Protein AF-A0A097IJ73-F1 (afdb_monomer)

Sequence (137 aa):
MLTDGMLMLLIGVALLSRGWVSHRYHTDLTIVPHPADLLLPTWGWSYAWLVLALANIILARWHDSRAAAIALSLAATSILFWGLGYLVFTPEQFFFRGVIYVAFAFTITWSTWRGRRGQVTIREVAHDRHDTRNGDE

Radius of gyration: 19.86 Å; Cα contacts (8 Å, |Δi|>4): 128; chains: 1; bounding box: 34×26×78 Å

Foldseek 3Di:
DQALLNLLLVLLVVLLVVLVCLCPCVDPDPPDDFPCCVVPNSNVVSVVSNVLSVQSNVCSVVCVDPSNVVSLVVSLVVLLVSLCSLVVPDVVSSVVPSVVSNVSSVVSVVVVVVNVVVVVVVVVVVVVVVVVVPPPD

Nearest PDB structures (foldseek):
  7zdk-assembly1_C  TM=4.131E-01  e=5.086E+00  Escherichia coli K-12

Mean predicted aligned error: 8.6 Å

Organism: NCBI:txid558173

pLDDT: mean 81.93, std 14.08, range [47.59, 96.12]

Secondary structure (DSSP, 8-state):
---HHHHHHHHHHHHHHHHHHHHHSTTTS--PPPGGGGTS-HHHHHHHHHHHHHHHHHHGGGTTSHHHHHHHHHHHHHHHHHHHHGGGT-HHHIIIIIHHHHHHHHHHHHHHHHHHHHHHHHHHHHHHHHHTTSS--

Solvent-accessible surface area (backbone atoms only — not comparable to full-atom values): 7273 Å² total; per-residue (Å²): 130,79,46,65,28,55,53,25,37,53,53,11,51,54,29,34,54,50,14,50,50,43,56,70,45,72,85,80,56,91,70,76,85,53,71,64,47,79,81,41,52,63,60,56,51,15,50,53,30,37,53,48,11,50,49,18,46,63,29,24,82,44,41,91,37,73,66,26,52,50,41,47,48,52,49,36,50,52,38,28,52,59,13,56,43,29,62,76,76,37,70,65,51,15,63,80,59,10,46,62,30,40,51,49,27,48,51,51,53,50,49,52,55,53,45,54,57,58,54,53,60,55,53,54,59,58,53,60,62,55,63,69,67,75,73,82,125

Structure (mmCIF, N/CA/C/O backbone):
data_AF-A0A097IJ73-F1
#
_entry.id   AF-A0A097IJ73-F1
#
loop_
_atom_site.group_PDB
_atom_site.id
_atom_site.type_symbol
_atom_site.label_atom_id
_atom_site.label_alt_id
_atom_site.label_comp_id
_atom_site.label_asym_id
_atom_site.label_entity_id
_atom_site.label_seq_id
_atom_site.pdbx_PDB_ins_code
_atom_site.Cartn_x
_atom_site.Cartn_y
_atom_site.Cartn_z
_atom_site.occupancy
_atom_site.B_iso_or_equiv
_atom_site.auth_seq_id
_atom_site.auth_comp_id
_atom_site.auth_asym_id
_atom_site.auth_atom_id
_atom_site.pdbx_PDB_model_num
ATOM 1 N N . MET A 1 1 ? -6.071 14.004 16.366 1.00 49.00 1 MET A N 1
ATOM 2 C CA . MET A 1 1 ? -5.000 13.146 15.809 1.00 49.00 1 MET A CA 1
ATOM 3 C C . MET A 1 1 ? -5.630 12.186 14.817 1.00 49.00 1 MET A C 1
ATOM 5 O O . MET A 1 1 ? -6.781 11.826 15.025 1.00 49.00 1 MET A O 1
ATOM 9 N N . LEU A 1 2 ? -4.934 11.833 13.734 1.00 60.12 2 LEU A N 1
ATOM 10 C CA . LEU A 1 2 ? -5.439 10.870 12.751 1.00 60.12 2 LEU A CA 1
ATOM 11 C C . LEU A 1 2 ? -5.634 9.518 13.460 1.00 60.12 2 LEU A C 1
ATOM 13 O O . LEU A 1 2 ? -4.674 8.987 14.012 1.00 60.12 2 LEU A O 1
ATOM 17 N N . THR A 1 3 ? -6.864 9.012 13.531 1.00 76.50 3 THR A N 1
ATOM 18 C CA . THR A 1 3 ? -7.138 7.678 14.083 1.00 76.50 3 THR A CA 1
ATOM 19 C C . THR A 1 3 ? -6.708 6.614 13.073 1.00 76.50 3 THR A C 1
ATOM 21 O O . THR A 1 3 ? -6.719 6.877 11.868 1.00 76.50 3 THR A O 1
ATOM 24 N N . ASP A 1 4 ? -6.357 5.408 13.530 1.00 81.19 4 ASP A N 1
ATOM 25 C CA . ASP A 1 4 ? -5.967 4.304 12.634 1.00 81.19 4 ASP A CA 1
ATOM 26 C C . ASP A 1 4 ? -7.040 4.041 11.561 1.00 81.19 4 ASP A C 1
ATOM 28 O O . ASP A 1 4 ? -6.713 3.810 10.399 1.00 81.19 4 ASP A O 1
ATOM 32 N N . GLY A 1 5 ? -8.324 4.215 11.900 1.00 84.00 5 GLY A N 1
ATOM 33 C CA . GLY A 1 5 ? -9.424 4.150 10.934 1.00 84.00 5 GLY A CA 1
ATOM 34 C C . GLY A 1 5 ? -9.352 5.209 9.825 1.00 84.00 5 GLY A C 1
ATOM 35 O O . GLY A 1 5 ? -9.579 4.888 8.662 1.00 84.00 5 GLY A O 1
ATOM 36 N N . MET A 1 6 ? -8.979 6.457 10.135 1.00 88.38 6 MET A N 1
ATOM 37 C CA . MET A 1 6 ? -8.765 7.487 9.106 1.00 88.38 6 MET A CA 1
ATOM 38 C C . MET A 1 6 ? -7.585 7.122 8.199 1.00 88.38 6 MET A C 1
ATOM 40 O O . MET A 1 6 ? -7.630 7.340 6.991 1.00 88.38 6 MET A O 1
ATOM 44 N N . LEU A 1 7 ? -6.539 6.524 8.769 1.00 88.88 7 LEU A N 1
ATOM 45 C CA . LEU A 1 7 ? -5.361 6.098 8.024 1.00 88.88 7 LEU A CA 1
ATOM 46 C C . LEU A 1 7 ? -5.691 4.970 7.038 1.00 88.88 7 LEU A C 1
ATOM 48 O O . LEU A 1 7 ? -5.282 5.027 5.879 1.00 88.88 7 LEU A O 1
ATOM 52 N N . MET A 1 8 ? -6.507 4.008 7.479 1.00 91.88 8 MET A N 1
ATOM 53 C CA . MET A 1 8 ? -7.065 2.940 6.644 1.00 91.88 8 MET A CA 1
ATOM 54 C C . MET A 1 8 ? -7.961 3.476 5.519 1.00 91.88 8 MET A C 1
ATOM 56 O O . MET A 1 8 ? -7.906 2.976 4.396 1.00 91.88 8 MET A O 1
ATOM 60 N N . LEU A 1 9 ? -8.751 4.524 5.771 1.00 92.19 9 LEU A N 1
ATOM 61 C CA . LEU A 1 9 ? -9.535 5.172 4.715 1.00 92.19 9 LEU A CA 1
ATOM 62 C C . LEU A 1 9 ? -8.634 5.845 3.676 1.00 92.19 9 LEU A C 1
ATOM 64 O O . LEU A 1 9 ? -8.826 5.633 2.482 1.00 92.19 9 LEU A O 1
ATOM 68 N N . LEU A 1 10 ? -7.633 6.616 4.109 1.00 92.06 10 LEU A N 1
ATOM 69 C CA . LEU A 1 10 ? -6.731 7.324 3.196 1.00 92.06 10 LEU A CA 1
ATOM 70 C C . LEU A 1 10 ? -5.917 6.359 2.327 1.00 92.06 10 LEU A C 1
ATOM 72 O O . LEU A 1 10 ? -5.868 6.529 1.108 1.00 92.06 10 LEU A O 1
ATOM 76 N N . ILE A 1 11 ? -5.314 5.327 2.929 1.00 91.81 11 ILE A N 1
ATOM 77 C CA . ILE A 1 11 ? -4.581 4.305 2.170 1.00 91.81 11 ILE A CA 1
ATOM 78 C C . ILE A 1 11 ? -5.525 3.519 1.257 1.00 91.81 11 ILE A C 1
ATOM 80 O O . ILE A 1 11 ? -5.174 3.241 0.113 1.00 91.81 11 ILE A O 1
ATOM 84 N N . GLY A 1 12 ? -6.744 3.225 1.721 1.00 89.56 12 GLY A N 1
ATOM 85 C CA . GLY A 1 12 ? -7.772 2.564 0.930 1.00 89.56 12 GLY A CA 1
ATOM 86 C C . GLY A 1 12 ? -8.134 3.365 -0.317 1.00 89.56 12 GLY A C 1
ATOM 87 O O . GLY A 1 12 ? -8.088 2.832 -1.418 1.00 89.56 12 GLY A O 1
ATOM 88 N N . VAL A 1 13 ? -8.400 4.666 -0.178 1.00 91.19 13 VAL A N 1
ATOM 89 C CA . VAL A 1 13 ? -8.690 5.565 -1.307 1.00 91.19 13 VAL A CA 1
ATOM 90 C C . VAL A 1 13 ? -7.493 5.689 -2.254 1.00 91.19 13 VAL A C 1
ATOM 92 O O . VAL A 1 13 ? -7.678 5.658 -3.470 1.00 91.19 13 VAL A O 1
ATOM 95 N N . ALA A 1 14 ? -6.268 5.781 -1.729 1.00 90.06 14 ALA A N 1
ATOM 96 C CA . ALA A 1 14 ? -5.055 5.839 -2.545 1.00 90.06 14 ALA A CA 1
ATOM 97 C C . ALA A 1 14 ? -4.830 4.551 -3.360 1.00 90.06 14 ALA A C 1
ATOM 99 O O . ALA A 1 14 ? -4.443 4.602 -4.529 1.00 90.06 14 ALA A O 1
ATOM 100 N N . LEU A 1 15 ? -5.097 3.385 -2.768 1.00 89.19 15 LEU A N 1
ATOM 101 C CA . LEU A 1 15 ? -5.027 2.105 -3.472 1.00 89.19 15 LEU A CA 1
ATOM 102 C C . LEU A 1 15 ? -6.174 1.931 -4.468 1.00 89.19 15 LEU A C 1
ATOM 104 O O . LEU A 1 15 ? -5.959 1.391 -5.553 1.00 89.19 15 LEU A O 1
ATOM 108 N N . LEU A 1 16 ? -7.369 2.425 -4.137 1.00 89.94 16 LEU A N 1
ATOM 109 C CA . LEU A 1 16 ? -8.526 2.381 -5.022 1.00 89.94 16 LEU A CA 1
ATOM 110 C C . LEU A 1 16 ? -8.281 3.219 -6.280 1.00 89.94 16 LEU A C 1
ATOM 112 O O . LEU A 1 16 ? -8.489 2.731 -7.388 1.00 89.94 16 LEU A O 1
ATOM 116 N N . SER A 1 17 ? -7.792 4.454 -6.120 1.00 87.00 17 SER A N 1
ATOM 117 C CA . SER A 1 17 ? -7.474 5.337 -7.246 1.00 87.00 17 SER A CA 1
ATOM 118 C C . SER A 1 17 ? -6.382 4.735 -8.129 1.00 87.00 17 SER A C 1
ATOM 120 O O . SER A 1 17 ? -6.533 4.695 -9.349 1.00 87.00 17 SER A O 1
ATOM 122 N N . ARG A 1 18 ? -5.335 4.160 -7.526 1.00 84.19 18 ARG A N 1
ATOM 123 C CA . ARG A 1 18 ? -4.286 3.427 -8.244 1.00 84.19 18 ARG A CA 1
ATOM 124 C C . ARG A 1 18 ? -4.836 2.241 -9.0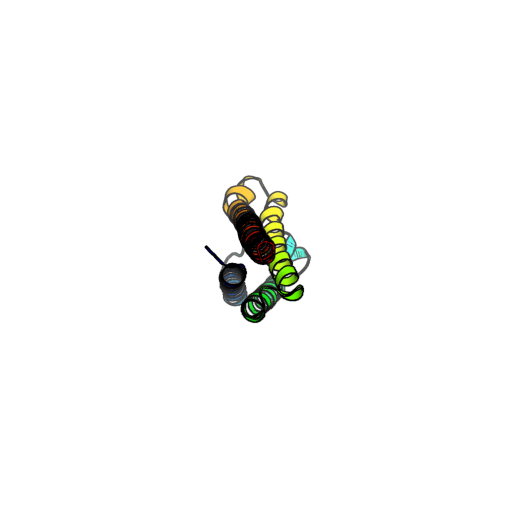36 1.00 84.19 18 ARG A C 1
ATOM 126 O O . ARG A 1 18 ? -4.549 2.125 -10.225 1.00 84.19 18 ARG A O 1
ATOM 133 N N . GLY A 1 19 ? -5.594 1.360 -8.38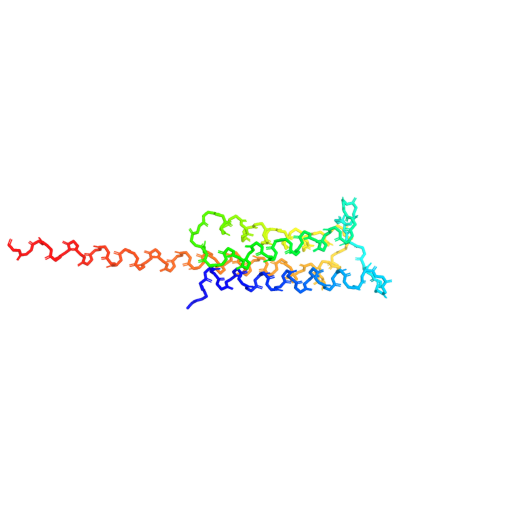3 1.00 80.88 19 GLY A N 1
ATOM 134 C CA . GLY A 1 19 ? -6.167 0.172 -9.012 1.00 80.88 19 GLY A CA 1
ATOM 135 C C . GLY A 1 19 ? -7.114 0.538 -10.152 1.00 80.88 19 GLY A C 1
ATOM 136 O O . GLY A 1 19 ? -7.063 -0.071 -11.217 1.00 80.88 19 GLY A O 1
ATOM 137 N N . TRP A 1 20 ? -7.915 1.589 -9.971 1.00 80.81 20 TRP A N 1
ATOM 138 C CA . TRP A 1 20 ? -8.846 2.072 -10.986 1.00 80.81 20 TRP A CA 1
ATOM 139 C C . TRP A 1 20 ? -8.140 2.669 -12.209 1.00 80.81 20 TRP A C 1
ATOM 141 O O . TRP A 1 20 ? -8.489 2.328 -13.338 1.00 80.81 20 TRP A O 1
ATOM 151 N N . VAL A 1 21 ? -7.108 3.497 -12.004 1.00 80.56 21 VAL A N 1
ATOM 152 C CA . VAL A 1 21 ? -6.276 4.040 -13.093 1.00 80.56 21 VAL A CA 1
ATOM 153 C C . VAL A 1 21 ? -5.584 2.907 -13.852 1.00 80.56 21 VAL A C 1
ATOM 155 O O . VAL A 1 21 ? -5.654 2.857 -15.076 1.00 80.56 21 VAL A O 1
ATOM 158 N N . SER A 1 22 ? -4.986 1.957 -13.134 1.00 76.56 22 SER A N 1
ATOM 159 C CA . SER A 1 22 ? -4.320 0.796 -13.733 1.00 76.56 22 SER A CA 1
ATOM 160 C C . SER A 1 22 ? -5.290 -0.074 -14.545 1.00 76.56 22 SER A C 1
ATOM 162 O O . SER A 1 22 ? -4.959 -0.524 -15.638 1.00 76.56 22 SER A O 1
ATOM 164 N N . HIS A 1 23 ? -6.525 -0.250 -14.064 1.00 70.81 23 HIS A N 1
ATOM 165 C CA . HIS A 1 23 ? -7.560 -0.981 -14.791 1.00 70.81 23 HIS A CA 1
ATOM 166 C C . HIS A 1 23 ? -8.094 -0.218 -16.009 1.00 70.81 23 HIS A C 1
ATOM 168 O O . HIS A 1 23 ? -8.447 -0.843 -16.999 1.00 70.81 23 HIS A O 1
ATOM 174 N N . ARG A 1 24 ? -8.177 1.116 -15.979 1.00 71.25 24 ARG A N 1
ATOM 175 C CA . ARG A 1 24 ? -8.730 1.907 -17.095 1.00 71.25 24 ARG A CA 1
ATOM 176 C C . ARG A 1 24 ? -7.742 2.163 -18.223 1.00 71.25 24 ARG A C 1
ATOM 178 O O . ARG A 1 24 ? -8.162 2.213 -19.370 1.00 71.25 24 ARG A O 1
ATOM 185 N N . TYR A 1 25 ? -6.463 2.307 -17.905 1.00 68.62 25 TYR A N 1
ATOM 186 C CA . TYR A 1 25 ? -5.441 2.730 -18.864 1.00 68.62 25 TYR A CA 1
ATOM 187 C C . TYR A 1 25 ? -4.502 1.604 -19.306 1.00 68.62 25 TYR A C 1
ATOM 189 O O . TYR A 1 25 ? -3.425 1.873 -19.831 1.00 68.62 25 TYR A O 1
ATOM 197 N N . HIS A 1 26 ? -4.916 0.347 -19.130 1.00 61.44 26 HIS A N 1
ATOM 198 C CA . HIS A 1 26 ? -4.148 -0.831 -19.541 1.00 61.44 26 HIS A CA 1
ATOM 199 C C . HIS A 1 26 ? -3.862 -0.899 -21.055 1.00 61.44 26 HIS A C 1
ATOM 201 O O . HIS A 1 26 ? -2.989 -1.663 -21.455 1.00 61.44 26 HIS A O 1
ATOM 207 N N . THR A 1 27 ? -4.575 -0.120 -21.878 1.00 51.56 27 THR A N 1
ATOM 208 C CA . THR A 1 27 ? -4.561 -0.244 -23.346 1.00 51.56 27 THR A CA 1
ATOM 209 C C . THR A 1 27 ? -3.829 0.888 -24.079 1.00 51.56 27 THR A C 1
ATOM 211 O O . THR A 1 27 ? -3.284 0.634 -25.146 1.00 51.56 27 THR A O 1
ATOM 214 N N . ASP A 1 28 ? -3.766 2.105 -23.519 1.00 47.59 28 ASP A N 1
ATOM 215 C CA . ASP A 1 28 ? -3.420 3.313 -24.304 1.00 47.59 28 ASP A CA 1
ATOM 216 C C . ASP A 1 28 ? -2.208 4.112 -23.798 1.00 47.59 28 ASP A C 1
ATOM 218 O O . ASP A 1 28 ? -1.705 4.993 -24.495 1.00 47.59 28 ASP A O 1
ATOM 222 N N . LEU A 1 29 ? -1.707 3.829 -22.594 1.00 51.97 29 LEU A N 1
ATOM 223 C CA . LEU A 1 29 ? -0.505 4.475 -22.070 1.00 51.97 29 LEU A CA 1
ATOM 224 C C . LEU A 1 29 ? 0.677 3.521 -22.219 1.00 51.97 29 LEU A C 1
ATOM 226 O O . LEU A 1 29 ? 0.561 2.332 -21.942 1.00 51.97 29 LEU A O 1
ATOM 230 N N . THR A 1 30 ? 1.832 4.045 -22.627 1.00 53.19 30 THR A N 1
ATOM 231 C CA . THR A 1 30 ? 3.131 3.375 -22.509 1.00 53.19 30 THR A CA 1
ATOM 232 C C . THR A 1 30 ? 3.422 3.132 -21.028 1.00 53.19 30 THR A C 1
ATOM 234 O O . THR A 1 30 ? 4.135 3.888 -20.363 1.00 53.19 30 THR A O 1
ATOM 237 N N . ILE A 1 31 ? 2.794 2.094 -20.473 1.00 62.53 31 ILE A N 1
ATOM 238 C CA . ILE A 1 31 ? 3.014 1.632 -19.112 1.00 62.53 31 ILE A CA 1
ATOM 239 C C . ILE A 1 31 ? 4.463 1.173 -19.077 1.00 62.53 31 ILE A C 1
ATOM 241 O O . ILE A 1 31 ? 4.843 0.197 -19.721 1.00 62.53 31 ILE A O 1
ATOM 245 N N . VAL A 1 32 ? 5.290 1.937 -18.365 1.00 67.00 32 VAL A N 1
ATOM 246 C CA . VAL A 1 32 ? 6.667 1.534 -18.103 1.00 67.00 32 VAL A CA 1
ATOM 247 C C . VAL A 1 32 ? 6.595 0.220 -17.329 1.00 67.00 32 VAL A C 1
ATOM 249 O O . VAL A 1 32 ? 5.968 0.209 -16.264 1.00 67.00 32 VAL A O 1
ATOM 252 N N . PRO A 1 33 ? 7.187 -0.865 -17.850 1.00 73.56 33 PRO A N 1
ATOM 253 C CA . PRO A 1 33 ? 7.090 -2.173 -17.226 1.00 73.56 33 PRO A CA 1
ATOM 254 C C . PRO A 1 33 ? 7.669 -2.119 -15.814 1.00 73.56 33 PRO A C 1
ATOM 256 O O . PRO A 1 33 ? 8.726 -1.530 -15.589 1.00 73.56 33 PRO A O 1
ATOM 259 N N . HIS A 1 34 ? 6.969 -2.716 -14.857 1.00 83.12 34 HIS A N 1
ATOM 260 C CA . HIS A 1 34 ? 7.438 -2.919 -13.493 1.00 83.12 34 HIS A CA 1
ATOM 261 C C . HIS A 1 34 ? 7.957 -4.360 -13.355 1.00 83.12 34 HIS A C 1
ATOM 263 O O . HIS A 1 34 ? 7.390 -5.256 -13.978 1.00 83.12 34 HIS A O 1
ATOM 269 N N . PRO A 1 35 ? 8.973 -4.678 -12.524 1.00 83.88 35 PRO A N 1
ATOM 270 C CA . PRO A 1 35 ? 9.477 -6.054 -12.450 1.00 83.88 35 PRO A CA 1
ATOM 271 C C . PRO A 1 35 ? 8.417 -7.025 -11.919 1.00 83.88 35 PRO A C 1
ATOM 273 O O . PRO A 1 35 ? 8.437 -8.210 -12.232 1.00 83.88 35 PRO A O 1
ATOM 276 N N . ALA A 1 36 ? 7.449 -6.516 -11.150 1.00 85.00 36 ALA A N 1
ATOM 277 C CA . ALA A 1 36 ? 6.312 -7.300 -10.680 1.00 85.00 36 ALA A CA 1
ATOM 278 C C . ALA A 1 36 ? 5.378 -7.758 -11.816 1.00 85.00 36 ALA A C 1
ATOM 280 O O . ALA A 1 36 ? 4.647 -8.731 -11.628 1.00 85.00 36 ALA A O 1
ATOM 281 N N . ASP A 1 37 ? 5.414 -7.118 -12.991 1.00 84.62 37 ASP A N 1
ATOM 282 C CA . ASP A 1 37 ? 4.629 -7.552 -14.153 1.00 84.62 37 ASP A CA 1
ATOM 283 C C . ASP A 1 37 ? 5.088 -8.929 -14.681 1.00 84.62 37 ASP A C 1
ATOM 285 O O . ASP A 1 37 ? 4.334 -9.604 -15.377 1.00 84.62 37 ASP A O 1
ATOM 289 N N . LEU A 1 38 ? 6.286 -9.398 -14.291 1.00 84.94 38 LEU A N 1
ATOM 290 C CA . LEU A 1 38 ? 6.761 -10.763 -14.560 1.00 84.94 38 LEU A CA 1
ATOM 291 C C . LEU A 1 38 ? 5.992 -11.834 -13.772 1.00 84.94 38 LEU A C 1
ATOM 293 O O . LEU A 1 38 ? 5.939 -12.986 -14.193 1.00 84.94 38 LEU A O 1
ATOM 297 N N . LEU A 1 39 ? 5.435 -11.473 -12.612 1.00 87.75 39 LEU A N 1
ATOM 298 C CA . LEU A 1 39 ? 4.710 -12.401 -11.738 1.00 87.75 39 LEU A CA 1
ATOM 299 C C . LEU A 1 39 ? 3.219 -12.440 -12.062 1.00 87.75 39 LEU A C 1
ATOM 301 O O . LEU A 1 39 ? 2.577 -13.481 -11.943 1.00 87.75 39 LEU A O 1
ATOM 305 N N . LEU A 1 40 ? 2.659 -11.289 -12.422 1.00 85.50 40 LEU A N 1
ATOM 306 C CA . LEU A 1 40 ? 1.241 -11.139 -12.694 1.00 85.50 40 LEU A CA 1
ATOM 307 C C . LEU A 1 40 ? 1.053 -9.989 -13.688 1.00 85.50 40 LEU A C 1
ATOM 309 O O . LEU A 1 40 ? 1.676 -8.944 -13.513 1.00 85.50 40 LEU A O 1
ATOM 313 N N . PRO A 1 41 ? 0.185 -10.129 -14.699 1.00 84.81 41 PRO A N 1
ATOM 314 C CA . PRO A 1 41 ? -0.102 -9.035 -15.616 1.00 84.81 41 PRO A CA 1
ATOM 315 C C . PRO A 1 41 ? -0.703 -7.832 -14.877 1.00 84.81 41 PRO A C 1
ATOM 317 O O . PRO A 1 41 ? -1.360 -7.971 -13.841 1.00 84.81 41 PRO A O 1
ATOM 320 N N . THR A 1 42 ? -0.545 -6.640 -15.450 1.00 81.56 42 THR A N 1
ATOM 321 C CA . THR A 1 42 ? -0.960 -5.362 -14.848 1.00 81.56 42 THR A CA 1
ATOM 322 C C . THR A 1 42 ? -2.441 -5.331 -14.433 1.00 81.56 42 THR A C 1
ATOM 324 O O . THR A 1 42 ? -2.799 -4.741 -13.408 1.00 81.56 42 THR A O 1
ATOM 327 N N . TRP A 1 43 ? -3.323 -6.029 -15.160 1.00 82.19 43 TRP A N 1
ATOM 328 C CA . TRP A 1 43 ? -4.732 -6.172 -14.769 1.00 82.19 43 TRP A CA 1
ATOM 329 C C . TRP A 1 43 ? -4.894 -6.945 -13.452 1.00 82.19 43 TRP A C 1
ATOM 331 O O . TRP A 1 43 ? -5.701 -6.559 -12.610 1.00 82.19 43 TRP A O 1
ATOM 341 N N . GLY A 1 44 ? -4.091 -7.986 -13.225 1.00 86.56 44 GLY A N 1
ATOM 342 C CA . GLY A 1 44 ? -4.114 -8.769 -11.993 1.00 86.56 44 GLY A CA 1
ATOM 343 C C . GLY A 1 44 ? -3.647 -7.945 -10.794 1.00 86.56 44 GLY A C 1
ATOM 344 O O . GLY A 1 44 ? -4.295 -7.954 -9.746 1.00 86.56 44 GLY A O 1
ATOM 345 N N . TRP A 1 45 ? -2.593 -7.141 -10.968 1.00 88.50 45 TRP A N 1
ATOM 346 C CA . TRP A 1 45 ? -2.165 -6.186 -9.942 1.00 88.50 45 TRP A CA 1
ATOM 347 C C . TRP A 1 45 ? -3.249 -5.154 -9.637 1.00 88.50 45 TRP A C 1
ATOM 349 O O . TRP A 1 45 ? -3.475 -4.827 -8.474 1.00 88.50 45 TRP A O 1
ATOM 359 N N . SER A 1 46 ? -3.972 -4.689 -10.659 1.00 87.12 46 SER A N 1
ATOM 360 C CA . SER A 1 46 ? -5.102 -3.768 -10.485 1.00 87.12 46 SER A CA 1
ATOM 361 C C . SER A 1 46 ? -6.167 -4.355 -9.553 1.00 87.12 46 SER A C 1
ATOM 363 O O . SER A 1 46 ? -6.601 -3.676 -8.624 1.00 87.12 46 SER A O 1
ATOM 365 N N . TYR A 1 47 ? -6.533 -5.630 -9.733 1.00 90.44 47 TYR A N 1
ATOM 366 C CA . TYR A 1 47 ? -7.460 -6.315 -8.826 1.00 90.44 47 TYR A CA 1
ATOM 367 C C . TYR A 1 47 ? -6.899 -6.468 -7.413 1.00 90.44 47 TYR A C 1
ATOM 369 O O . TYR A 1 47 ? -7.623 -6.206 -6.456 1.00 90.44 47 TYR A O 1
ATOM 377 N N . ALA A 1 48 ? -5.622 -6.829 -7.260 1.00 92.25 48 ALA A N 1
ATOM 378 C CA . ALA A 1 48 ? -4.996 -6.937 -5.941 1.00 92.25 48 ALA A CA 1
ATOM 379 C C . ALA A 1 48 ? -5.069 -5.607 -5.168 1.00 92.25 48 ALA A C 1
ATOM 381 O O . ALA A 1 48 ? -5.447 -5.587 -3.994 1.00 92.25 48 ALA A O 1
ATOM 382 N N . TRP A 1 49 ? -4.795 -4.484 -5.842 1.00 93.31 49 TRP A N 1
ATOM 383 C CA . TRP A 1 49 ? -4.922 -3.151 -5.251 1.00 93.31 49 TRP A CA 1
ATOM 384 C C . TRP A 1 49 ? -6.359 -2.809 -4.869 1.00 93.31 49 TRP A C 1
ATOM 386 O O . TRP A 1 49 ? -6.580 -2.287 -3.779 1.00 93.31 49 TRP A O 1
ATOM 396 N N . LEU A 1 50 ? -7.336 -3.138 -5.718 1.00 92.62 50 LEU A N 1
ATOM 397 C CA . LEU A 1 50 ? -8.753 -2.915 -5.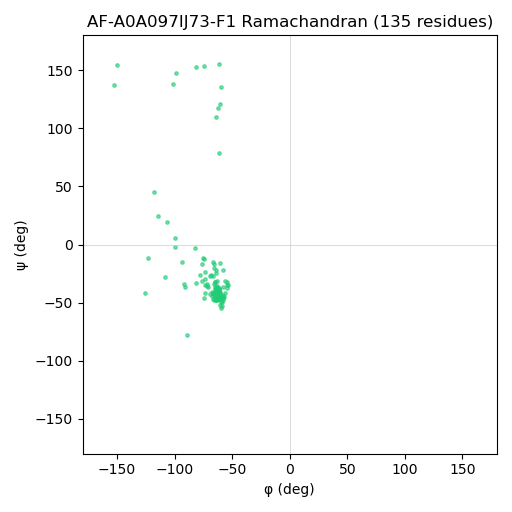422 1.00 92.62 50 LEU A CA 1
ATOM 398 C C . LEU A 1 50 ? -9.232 -3.751 -4.229 1.00 92.62 50 LEU A C 1
ATOM 400 O O . LEU A 1 50 ? -9.942 -3.234 -3.370 1.00 92.62 50 LEU A O 1
ATOM 404 N N . VAL A 1 51 ? -8.819 -5.015 -4.130 1.00 95.56 51 VAL A N 1
ATOM 405 C CA . VAL A 1 51 ? -9.165 -5.883 -2.994 1.00 95.56 51 VAL A CA 1
ATOM 406 C C . VAL A 1 51 ? -8.571 -5.335 -1.696 1.00 95.56 51 VAL A C 1
ATOM 408 O O . VAL A 1 51 ? -9.290 -5.198 -0.706 1.00 95.56 51 VAL A O 1
ATOM 411 N N . LEU A 1 52 ? -7.289 -4.952 -1.700 1.00 95.00 52 LEU A N 1
ATOM 412 C CA . LEU A 1 52 ? -6.642 -4.339 -0.535 1.00 95.00 52 LEU A CA 1
ATOM 413 C C . LEU A 1 52 ? -7.279 -2.997 -0.155 1.00 95.00 52 LEU A C 1
ATOM 415 O O . LEU A 1 52 ? -7.440 -2.711 1.034 1.00 95.00 52 LEU A O 1
ATOM 419 N N . ALA A 1 53 ? -7.669 -2.195 -1.148 1.00 93.94 53 ALA A N 1
ATOM 420 C CA . ALA A 1 53 ? -8.368 -0.934 -0.945 1.00 93.94 53 ALA A CA 1
ATOM 421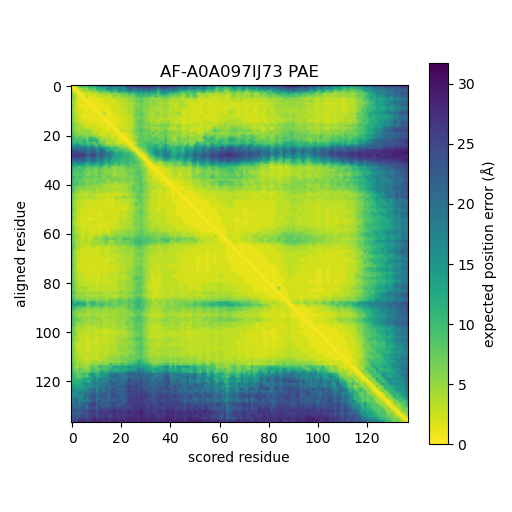 C C . ALA A 1 53 ? -9.710 -1.143 -0.237 1.00 93.94 53 ALA A C 1
ATOM 423 O O . ALA A 1 53 ? -9.963 -0.536 0.804 1.00 93.94 53 ALA A O 1
ATOM 424 N N . LEU A 1 54 ? -10.546 -2.040 -0.766 1.00 96.12 54 LEU A N 1
ATOM 425 C CA . LEU A 1 54 ? -11.852 -2.355 -0.190 1.00 96.12 54 LEU A CA 1
ATOM 426 C C . LEU A 1 54 ? -11.717 -2.948 1.212 1.00 96.12 54 LEU A C 1
ATOM 428 O O . LEU A 1 54 ? -12.435 -2.525 2.114 1.00 96.12 54 LEU A O 1
ATOM 432 N N . ALA A 1 55 ? -10.768 -3.863 1.424 1.00 95.19 55 ALA A N 1
ATOM 433 C CA . ALA A 1 55 ? -10.508 -4.432 2.742 1.00 95.19 55 ALA A CA 1
ATOM 434 C C . ALA A 1 55 ? -10.167 -3.343 3.771 1.00 95.19 55 ALA A C 1
ATOM 436 O O . ALA A 1 55 ? -10.735 -3.339 4.861 1.00 95.19 55 ALA A O 1
ATOM 437 N N . ASN A 1 56 ? -9.304 -2.384 3.419 1.00 94.94 56 ASN A N 1
ATOM 438 C CA . ASN A 1 56 ? -8.952 -1.277 4.311 1.00 94.94 56 ASN A CA 1
ATOM 439 C C . ASN A 1 56 ? -10.139 -0.341 4.579 1.00 94.94 56 ASN A C 1
ATOM 441 O O . ASN A 1 56 ? -10.369 0.029 5.728 1.00 94.94 56 ASN A O 1
ATOM 445 N N . ILE A 1 57 ? -10.931 -0.008 3.558 1.00 95.31 57 ILE A N 1
ATOM 446 C CA . ILE A 1 57 ? -12.114 0.852 3.715 1.00 95.31 57 ILE A CA 1
ATOM 447 C C . ILE A 1 57 ? -13.161 0.189 4.617 1.00 95.31 57 ILE A C 1
ATOM 449 O O . ILE A 1 57 ? -13.680 0.825 5.532 1.00 95.31 57 ILE A O 1
ATOM 453 N N . ILE A 1 58 ? -13.454 -1.093 4.392 1.00 95.06 58 ILE A N 1
ATOM 454 C CA . ILE A 1 58 ? -14.447 -1.842 5.171 1.00 95.06 58 ILE A CA 1
ATOM 455 C C . ILE A 1 58 ? -13.967 -2.005 6.618 1.00 95.06 58 ILE A C 1
ATOM 457 O O . ILE A 1 58 ? -14.713 -1.732 7.560 1.00 95.06 58 ILE A O 1
ATOM 461 N N . LEU A 1 59 ? -12.708 -2.408 6.811 1.00 94.50 59 LEU A N 1
ATOM 462 C CA . LEU A 1 59 ? -12.149 -2.656 8.140 1.00 94.50 59 LEU A CA 1
ATOM 463 C C . LEU A 1 59 ? -11.842 -1.376 8.924 1.00 94.50 59 LEU A C 1
ATOM 465 O O . LEU A 1 59 ? -11.686 -1.460 10.139 1.00 94.50 59 LEU A O 1
ATOM 469 N N . ALA A 1 60 ? -11.847 -0.197 8.295 1.00 92.06 60 ALA A N 1
ATOM 470 C CA . ALA A 1 60 ? -11.692 1.080 8.993 1.00 92.06 60 ALA A CA 1
ATOM 471 C C . ALA A 1 60 ? -12.743 1.282 10.103 1.00 92.06 60 ALA A C 1
ATOM 473 O O . ALA A 1 60 ? -12.453 1.877 11.146 1.00 92.06 60 ALA A O 1
ATOM 474 N N . ARG A 1 61 ? -13.959 0.738 9.927 1.00 92.00 61 ARG A N 1
ATOM 475 C CA . ARG A 1 61 ? -15.007 0.767 10.962 1.00 92.00 61 ARG A CA 1
ATOM 476 C C . ARG A 1 61 ? -14.646 -0.066 12.198 1.00 92.00 61 ARG A C 1
ATOM 478 O O . ARG A 1 61 ? -15.085 0.269 13.294 1.00 92.00 61 ARG A O 1
ATOM 485 N N . TRP A 1 62 ? -13.813 -1.091 12.034 1.00 92.25 62 TRP A N 1
ATOM 486 C CA . TRP A 1 62 ? -13.311 -1.972 13.092 1.00 92.25 62 TRP A CA 1
ATOM 487 C C . TRP A 1 62 ? -11.787 -1.868 13.211 1.00 92.25 62 TRP A C 1
ATOM 489 O O . TRP A 1 62 ? -11.090 -2.882 13.299 1.00 92.25 62 TRP A O 1
ATOM 499 N N . HIS A 1 63 ? -11.272 -0.636 13.194 1.00 87.94 63 HIS A N 1
ATOM 500 C CA . HIS A 1 63 ? -9.836 -0.344 13.165 1.00 87.94 63 HIS A CA 1
ATOM 501 C C . HIS A 1 63 ? -9.049 -0.931 14.347 1.00 87.94 63 HIS A C 1
ATOM 503 O O . HIS A 1 63 ? -7.855 -1.169 14.213 1.00 87.94 63 HIS A O 1
ATOM 509 N N . ASP A 1 64 ? -9.710 -1.227 15.468 1.00 86.94 64 ASP A N 1
ATOM 510 C CA . ASP A 1 64 ? -9.085 -1.839 16.651 1.00 86.94 64 ASP A CA 1
ATOM 511 C C . ASP A 1 64 ? -8.943 -3.378 16.551 1.00 86.94 64 ASP A C 1
ATOM 513 O O . ASP A 1 64 ? -8.402 -4.053 17.425 1.00 86.94 64 ASP A O 1
ATOM 517 N N . SER A 1 65 ? -9.442 -3.984 15.468 1.00 90.38 65 SER A N 1
ATOM 518 C CA . SER A 1 65 ? -9.381 -5.433 15.264 1.00 90.38 65 SER A CA 1
ATOM 519 C C . SER A 1 65 ? -8.024 -5.902 14.722 1.00 90.38 65 SER A C 1
ATOM 521 O O . SER A 1 65 ? -7.341 -5.212 13.964 1.00 90.38 65 SER A O 1
ATOM 523 N N . ARG A 1 66 ? -7.657 -7.159 15.017 1.00 91.44 66 ARG A N 1
ATOM 524 C CA . ARG A 1 66 ? -6.473 -7.804 14.411 1.00 91.44 66 ARG A CA 1
ATOM 525 C C . ARG A 1 66 ? -6.555 -7.841 12.883 1.00 91.44 66 ARG A C 1
ATOM 527 O O . ARG A 1 66 ? -5.541 -7.666 12.216 1.00 91.44 66 ARG A O 1
ATOM 534 N N . ALA A 1 67 ? -7.756 -8.041 12.338 1.00 92.38 67 ALA A N 1
ATOM 535 C CA . ALA A 1 67 ? -7.991 -8.038 10.897 1.00 92.38 67 ALA A CA 1
ATOM 536 C C . ALA A 1 67 ? -7.644 -6.678 10.271 1.00 92.38 67 ALA A C 1
ATOM 538 O O . ALA A 1 67 ? -6.966 -6.637 9.247 1.00 92.38 67 ALA A O 1
ATOM 539 N N . ALA A 1 68 ? -8.041 -5.575 10.915 1.00 90.75 68 ALA A N 1
ATOM 540 C CA . ALA A 1 68 ? -7.701 -4.227 10.471 1.00 90.75 68 ALA A CA 1
ATOM 541 C C . ALA A 1 68 ? -6.185 -3.983 10.471 1.00 90.75 68 ALA A C 1
ATOM 543 O O . ALA A 1 68 ? -5.641 -3.493 9.481 1.00 90.75 68 ALA A O 1
ATOM 544 N N . ALA A 1 69 ? -5.488 -4.410 11.529 1.00 90.62 69 ALA A N 1
ATOM 545 C CA . ALA A 1 69 ? -4.033 -4.306 11.604 1.00 90.62 69 ALA A CA 1
ATOM 546 C C . ALA A 1 69 ? -3.328 -5.091 10.482 1.00 90.62 69 ALA A C 1
ATOM 548 O O . ALA A 1 69 ? -2.386 -4.582 9.872 1.00 90.62 69 ALA A O 1
ATOM 549 N N . ILE A 1 70 ? -3.792 -6.308 10.177 1.00 94.56 70 ILE A N 1
ATOM 550 C CA . ILE A 1 70 ? -3.261 -7.122 9.072 1.00 94.56 70 ILE A CA 1
ATOM 551 C C . ILE A 1 70 ? -3.516 -6.439 7.725 1.00 94.56 70 ILE A C 1
ATOM 553 O O . ILE A 1 70 ? -2.587 -6.302 6.935 1.00 94.56 70 ILE A O 1
ATOM 557 N N . ALA A 1 71 ? -4.740 -5.973 7.468 1.00 94.88 71 ALA A N 1
ATOM 558 C CA . ALA A 1 71 ? -5.096 -5.321 6.208 1.00 94.88 71 ALA A CA 1
ATOM 559 C C . ALA A 1 71 ? -4.287 -4.038 5.958 1.00 94.88 71 ALA A C 1
ATOM 561 O O . ALA A 1 71 ? -3.819 -3.813 4.838 1.00 94.88 71 ALA A O 1
ATOM 562 N N . LEU A 1 72 ? -4.079 -3.231 7.001 1.00 93.44 72 LEU A N 1
ATOM 563 C CA . LEU A 1 72 ? -3.248 -2.031 6.935 1.00 93.44 72 LEU A CA 1
ATOM 564 C C . LEU A 1 72 ? -1.779 -2.382 6.675 1.00 93.44 72 LEU A C 1
ATOM 566 O O . LEU A 1 72 ? -1.132 -1.750 5.840 1.00 93.44 72 LEU A O 1
ATOM 570 N N . SER A 1 73 ? -1.269 -3.418 7.348 1.00 93.69 73 SER A N 1
ATOM 571 C CA . SER A 1 73 ? 0.114 -3.879 7.179 1.00 93.69 73 SER A CA 1
ATOM 572 C C . SER A 1 73 ? 0.351 -4.401 5.765 1.00 93.69 73 SER A C 1
ATOM 574 O O . SER A 1 73 ? 1.310 -3.993 5.122 1.00 93.69 73 SER A O 1
ATOM 576 N N . LEU A 1 74 ? -0.559 -5.229 5.239 1.00 95.88 74 LEU A N 1
ATOM 577 C CA . LEU A 1 74 ? -0.499 -5.712 3.860 1.00 95.88 74 LEU A CA 1
ATOM 578 C C . LEU A 1 74 ? -0.494 -4.550 2.868 1.00 95.88 74 LEU A C 1
ATOM 580 O O . LEU A 1 74 ? 0.370 -4.502 2.004 1.00 95.88 74 LEU A O 1
ATOM 584 N N . ALA A 1 75 ? -1.390 -3.575 3.026 1.00 94.00 75 ALA A N 1
ATOM 585 C CA . ALA A 1 75 ? -1.432 -2.412 2.147 1.00 94.00 75 ALA A CA 1
ATOM 586 C C . ALA A 1 75 ? -0.131 -1.589 2.193 1.00 94.00 75 ALA A C 1
ATOM 588 O O . ALA A 1 75 ? 0.429 -1.269 1.142 1.00 94.00 75 ALA A O 1
ATOM 589 N N . ALA A 1 76 ? 0.392 -1.293 3.386 1.00 94.19 76 ALA A N 1
ATOM 590 C CA . ALA A 1 76 ? 1.640 -0.549 3.550 1.00 94.19 76 ALA A CA 1
ATOM 591 C C . ALA A 1 76 ? 2.845 -1.302 2.961 1.00 94.19 76 ALA A C 1
ATOM 593 O O . ALA A 1 76 ? 3.646 -0.728 2.222 1.00 94.19 76 ALA A O 1
ATOM 594 N N . THR A 1 77 ? 2.952 -2.601 3.245 1.00 95.12 77 THR A N 1
ATOM 595 C CA . THR A 1 77 ? 4.022 -3.464 2.746 1.00 95.12 77 THR A CA 1
ATOM 596 C C . THR A 1 77 ? 3.946 -3.637 1.232 1.00 95.12 77 THR A C 1
ATOM 598 O O . THR A 1 77 ? 4.973 -3.550 0.563 1.00 95.12 77 THR A O 1
ATOM 601 N N . SER A 1 78 ? 2.754 -3.810 0.659 1.00 94.00 78 SER A N 1
ATOM 602 C CA . SER A 1 78 ? 2.582 -3.870 -0.793 1.00 94.00 78 SER A CA 1
ATOM 603 C C . SER A 1 78 ? 3.034 -2.571 -1.464 1.00 94.00 78 SER A C 1
ATOM 605 O O . SER A 1 78 ? 3.746 -2.627 -2.465 1.00 94.00 78 SER A O 1
ATOM 607 N N . ILE A 1 79 ? 2.685 -1.403 -0.907 1.00 93.75 79 ILE A N 1
ATOM 608 C CA . ILE A 1 79 ? 3.153 -0.100 -1.413 1.00 93.75 79 ILE A CA 1
ATOM 609 C C . ILE A 1 79 ? 4.682 -0.021 -1.361 1.00 93.75 79 ILE A C 1
ATOM 611 O O . ILE A 1 79 ? 5.310 0.353 -2.352 1.00 93.75 79 ILE A O 1
ATOM 615 N N . LEU A 1 80 ? 5.283 -0.414 -0.237 1.00 95.19 80 LEU A N 1
ATOM 616 C CA . LEU A 1 80 ? 6.733 -0.426 -0.076 1.00 95.19 80 LEU A CA 1
ATOM 617 C C . LEU A 1 80 ? 7.411 -1.323 -1.118 1.00 95.19 80 LEU A C 1
ATOM 619 O O . LEU A 1 80 ? 8.331 -0.872 -1.796 1.00 95.19 80 LEU A O 1
ATOM 623 N N . PHE A 1 81 ? 6.938 -2.561 -1.285 1.00 94.06 81 PHE A N 1
ATOM 624 C CA . PHE A 1 81 ? 7.485 -3.491 -2.274 1.00 94.06 81 PHE A CA 1
ATOM 625 C C . PHE A 1 81 ? 7.351 -2.966 -3.700 1.00 94.06 81 PHE A C 1
ATOM 627 O O . PHE A 1 81 ? 8.279 -3.120 -4.491 1.00 94.06 81 PHE A O 1
ATOM 634 N N . TRP A 1 82 ? 6.244 -2.294 -4.021 1.00 92.00 82 TRP A N 1
ATOM 635 C CA . TRP A 1 82 ? 6.098 -1.652 -5.322 1.00 92.00 82 TRP A CA 1
ATOM 636 C C . TRP A 1 82 ? 7.113 -0.520 -5.525 1.00 92.00 82 TRP A C 1
ATOM 638 O O .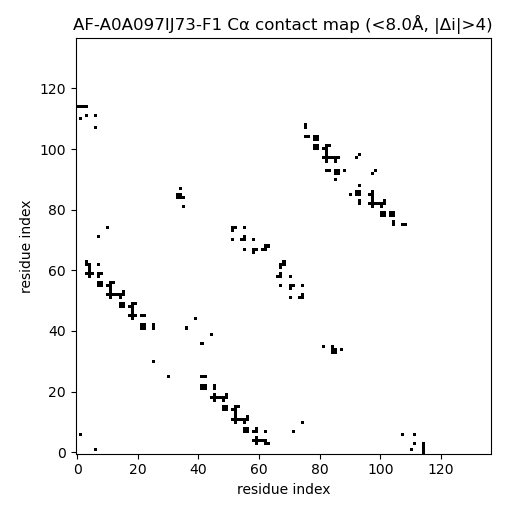 TRP A 1 82 ? 7.689 -0.385 -6.596 1.00 92.00 82 TRP A O 1
ATOM 648 N N . GLY A 1 83 ? 7.384 0.282 -4.494 1.00 91.31 83 GLY A N 1
ATOM 649 C CA . GLY A 1 83 ? 8.431 1.305 -4.545 1.00 91.31 83 GLY A CA 1
ATOM 650 C C . GLY A 1 83 ? 9.828 0.725 -4.741 1.00 91.31 83 GLY A C 1
ATOM 651 O O . GLY A 1 83 ? 10.583 1.192 -5.593 1.00 91.31 83 GLY A O 1
ATOM 652 N N . LEU A 1 84 ? 10.153 -0.312 -3.968 1.00 93.50 84 LEU A N 1
ATOM 653 C CA . LEU A 1 84 ? 11.450 -0.987 -4.010 1.00 93.50 84 LEU A CA 1
ATOM 654 C C . LEU A 1 84 ? 11.675 -1.760 -5.312 1.00 93.50 84 LEU A C 1
ATOM 656 O O . LEU A 1 84 ? 12.821 -1.905 -5.723 1.00 93.50 84 LEU A O 1
ATOM 660 N N . GLY A 1 85 ? 10.614 -2.199 -5.995 1.00 90.69 85 GLY A N 1
ATOM 661 C CA . GLY A 1 85 ? 10.721 -2.857 -7.298 1.00 90.69 85 GLY A CA 1
A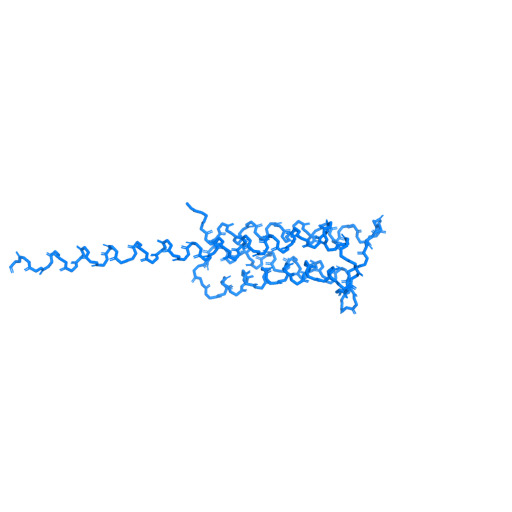TOM 662 C C . GLY A 1 85 ? 11.497 -2.024 -8.323 1.00 90.69 85 GLY A C 1
ATOM 663 O O . GLY A 1 85 ? 12.291 -2.569 -9.084 1.00 90.69 85 GLY A O 1
ATOM 664 N N . TYR A 1 86 ? 11.386 -0.695 -8.284 1.00 89.81 86 TYR A N 1
ATOM 665 C CA . TYR A 1 86 ? 12.126 0.179 -9.199 1.00 89.81 86 TYR A CA 1
ATOM 666 C C . TYR A 1 86 ? 13.649 0.179 -8.997 1.00 89.81 86 TYR A C 1
ATOM 668 O O . TYR A 1 86 ? 14.365 0.604 -9.902 1.00 89.81 86 TYR A O 1
ATOM 676 N N . LEU A 1 87 ? 14.163 -0.332 -7.870 1.00 90.62 87 LEU A N 1
ATOM 677 C CA . LEU A 1 87 ? 15.608 -0.500 -7.666 1.00 90.62 87 LEU A CA 1
ATOM 678 C C . LEU A 1 87 ? 16.228 -1.505 -8.647 1.00 90.62 87 LEU A C 1
ATOM 680 O O . LEU A 1 87 ? 17.429 -1.449 -8.886 1.00 90.62 87 LEU A O 1
ATOM 684 N N . VAL A 1 88 ? 15.423 -2.405 -9.220 1.00 88.06 88 VAL A N 1
ATOM 685 C CA . VAL A 1 88 ? 15.889 -3.442 -10.154 1.00 88.06 88 VAL A CA 1
ATOM 686 C C . VAL A 1 88 ? 16.241 -2.867 -11.532 1.00 88.06 88 VAL A C 1
ATOM 688 O O . VAL A 1 88 ? 17.040 -3.464 -12.247 1.00 88.06 88 VAL A O 1
ATOM 691 N N . PHE A 1 89 ? 15.677 -1.717 -11.915 1.00 82.00 89 PHE A N 1
ATOM 692 C CA . PHE A 1 89 ? 15.937 -1.109 -13.222 1.00 82.00 89 PHE A CA 1
ATOM 693 C C . PHE A 1 89 ? 17.140 -0.167 -13.195 1.00 82.00 89 PHE A C 1
ATOM 695 O O . PHE A 1 89 ? 18.216 -0.516 -13.669 1.00 82.00 89 PHE A O 1
ATOM 702 N N . THR A 1 90 ? 16.959 1.044 -12.667 1.00 86.00 90 THR A N 1
ATOM 703 C CA . THR A 1 90 ? 18.018 2.050 -12.538 1.00 86.00 90 THR A CA 1
ATOM 704 C C . THR A 1 90 ? 17.753 2.935 -11.316 1.00 86.00 90 THR A C 1
ATOM 706 O O . THR A 1 90 ? 16.591 3.127 -10.936 1.00 86.00 90 THR A O 1
ATOM 709 N N . PRO A 1 91 ? 18.796 3.545 -10.716 1.00 89.25 91 PRO A N 1
ATOM 710 C CA . PRO A 1 91 ? 18.614 4.511 -9.632 1.00 89.25 91 PRO A CA 1
ATOM 711 C C . PRO A 1 91 ? 17.678 5.662 -10.018 1.00 89.25 91 PRO A C 1
ATOM 713 O O . PRO A 1 91 ? 16.854 6.085 -9.216 1.00 89.25 91 PRO A O 1
ATOM 716 N N . GLU A 1 92 ? 17.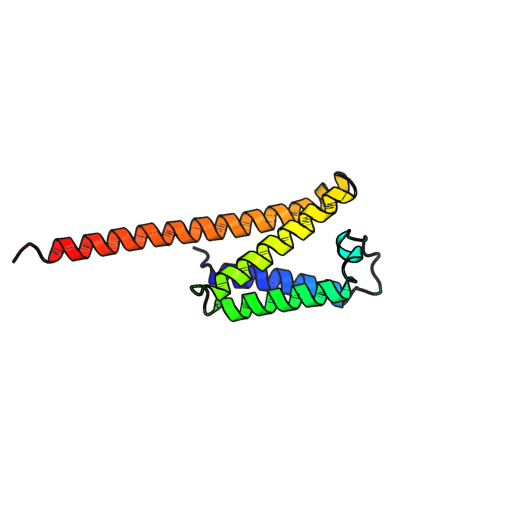754 6.131 -11.264 1.00 90.25 92 GLU A N 1
ATOM 717 C CA . GLU A 1 92 ? 16.907 7.200 -11.794 1.00 90.25 92 GLU A CA 1
ATOM 718 C C . GLU A 1 92 ? 15.413 6.834 -11.758 1.00 90.25 92 GLU A C 1
ATOM 720 O O . GLU A 1 92 ? 14.590 7.616 -11.278 1.00 90.25 92 GLU A O 1
ATOM 725 N N . GLN A 1 93 ? 15.050 5.617 -12.184 1.00 86.31 93 GLN A N 1
ATOM 726 C CA . GLN A 1 93 ? 13.663 5.155 -12.098 1.00 86.31 93 GLN A CA 1
ATOM 727 C C . GLN A 1 93 ? 13.179 5.059 -10.650 1.00 86.31 93 GLN A C 1
ATOM 729 O O . GLN A 1 93 ? 12.041 5.435 -10.352 1.00 86.31 93 GLN A O 1
ATOM 734 N N . PHE A 1 94 ? 14.039 4.605 -9.737 1.00 89.62 94 PHE A N 1
ATOM 735 C CA . PHE A 1 94 ? 13.717 4.608 -8.317 1.00 89.62 94 PHE A CA 1
ATOM 736 C C . PHE A 1 94 ? 13.496 6.031 -7.785 1.00 89.62 94 PHE A C 1
ATOM 738 O O . PHE A 1 94 ? 12.493 6.268 -7.116 1.00 89.62 94 PHE A O 1
ATOM 745 N N . PHE A 1 95 ? 14.351 6.997 -8.128 1.00 91.06 95 PHE A N 1
ATOM 746 C CA . PHE A 1 95 ? 14.197 8.386 -7.687 1.00 91.06 95 PHE A CA 1
ATOM 747 C C . PHE A 1 95 ? 12.900 9.032 -8.183 1.00 91.06 95 PHE A C 1
ATOM 749 O O . PHE A 1 95 ? 12.182 9.636 -7.388 1.00 91.06 95 PHE A O 1
ATOM 756 N N . PHE A 1 96 ? 12.559 8.874 -9.464 1.00 87.94 96 PHE A N 1
ATOM 757 C CA . PHE A 1 96 ? 11.366 9.512 -10.029 1.00 87.94 96 PHE A CA 1
ATOM 758 C C . PHE A 1 96 ? 10.052 8.807 -9.684 1.00 87.94 96 PHE A C 1
ATOM 760 O O . PHE A 1 96 ? 9.000 9.445 -9.690 1.00 87.94 96 PHE A O 1
ATOM 767 N N . ARG A 1 97 ? 10.079 7.494 -9.419 1.00 85.50 97 ARG A N 1
ATOM 768 C CA . ARG A 1 97 ? 8.857 6.682 -9.267 1.00 85.50 97 ARG A CA 1
ATOM 769 C C . ARG A 1 97 ? 8.804 5.904 -7.962 1.00 85.50 97 ARG A C 1
ATOM 771 O O . ARG A 1 97 ? 7.746 5.833 -7.353 1.00 85.50 97 ARG A O 1
ATOM 778 N N . GLY A 1 98 ? 9.915 5.317 -7.532 1.00 87.81 98 GLY A N 1
ATOM 779 C CA . GLY A 1 98 ? 9.993 4.471 -6.337 1.00 87.81 98 GLY A CA 1
ATOM 780 C C . GLY A 1 98 ? 9.933 5.248 -5.021 1.00 87.81 98 GLY A C 1
ATOM 781 O O . GLY A 1 98 ? 9.215 4.844 -4.104 1.00 87.81 98 GLY A O 1
ATOM 782 N N . VAL A 1 99 ? 10.631 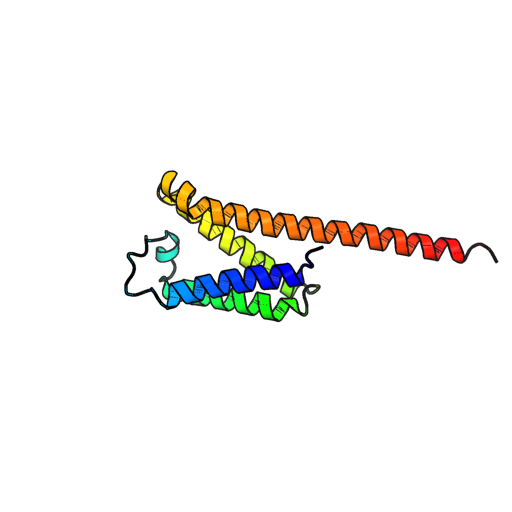6.386 -4.938 1.00 94.12 99 VAL A N 1
ATOM 783 C CA . VAL A 1 99 ? 10.793 7.169 -3.699 1.00 94.12 99 VAL A CA 1
ATOM 784 C C . VAL A 1 99 ? 9.456 7.564 -3.082 1.00 94.12 99 VAL A C 1
ATOM 786 O O . VAL A 1 99 ? 9.297 7.444 -1.869 1.00 94.12 99 VAL A O 1
ATOM 789 N N . ILE A 1 100 ? 8.471 7.975 -3.888 1.00 92.19 100 ILE A N 1
ATOM 790 C CA . ILE A 1 100 ? 7.165 8.387 -3.355 1.00 92.19 100 ILE A CA 1
ATOM 791 C C . ILE A 1 100 ? 6.440 7.234 -2.652 1.00 92.19 100 ILE A C 1
ATOM 793 O O . ILE A 1 100 ? 5.830 7.450 -1.609 1.00 92.19 100 ILE A O 1
ATOM 797 N N . TYR A 1 101 ? 6.549 6.001 -3.155 1.00 92.44 101 TYR A N 1
ATOM 798 C CA . TYR A 1 101 ? 5.941 4.834 -2.512 1.00 92.44 101 TYR A CA 1
ATOM 799 C C . TYR A 1 101 ? 6.641 4.490 -1.198 1.00 92.44 101 TYR A C 1
ATOM 801 O O . TYR A 1 101 ? 5.972 4.222 -0.201 1.00 92.44 101 TYR A O 1
ATOM 809 N N . VAL A 1 102 ? 7.976 4.544 -1.173 1.00 94.06 102 VAL A N 1
ATOM 810 C CA . VAL A 1 102 ? 8.760 4.306 0.048 1.00 94.06 102 VAL A CA 1
ATOM 811 C C . VAL A 1 102 ? 8.436 5.363 1.103 1.00 94.06 102 VAL A C 1
ATOM 813 O O . VAL A 1 102 ? 8.146 5.019 2.248 1.00 94.06 102 VAL A O 1
ATOM 816 N N . ALA A 1 103 ? 8.413 6.640 0.710 1.00 94.00 103 ALA A N 1
ATOM 817 C CA . ALA A 1 103 ? 8.040 7.743 1.586 1.00 94.00 103 ALA A CA 1
ATOM 818 C C . ALA A 1 103 ? 6.617 7.559 2.132 1.00 94.00 103 ALA A C 1
ATOM 820 O O . ALA A 1 103 ? 6.404 7.684 3.335 1.00 94.00 103 ALA A O 1
ATOM 821 N N . PHE A 1 104 ? 5.660 7.181 1.281 1.00 92.94 104 PHE A N 1
ATOM 822 C CA . PHE A 1 104 ? 4.276 6.961 1.690 1.00 92.94 104 PHE A CA 1
ATOM 823 C C . PHE A 1 104 ? 4.141 5.796 2.682 1.00 92.94 104 PHE A C 1
ATOM 825 O O . PHE A 1 104 ? 3.515 5.953 3.731 1.00 92.94 104 PHE A O 1
ATOM 832 N N . ALA A 1 105 ? 4.788 4.656 2.416 1.00 93.69 105 ALA A N 1
ATOM 833 C CA . ALA A 1 105 ? 4.817 3.516 3.334 1.00 93.69 105 ALA A CA 1
ATOM 834 C C . ALA A 1 105 ? 5.475 3.868 4.681 1.00 93.69 105 ALA A C 1
ATOM 836 O O . ALA A 1 105 ? 4.982 3.469 5.743 1.00 93.69 105 ALA A O 1
ATOM 837 N N . PHE A 1 106 ? 6.549 4.662 4.654 1.00 94.50 106 PHE A N 1
ATOM 838 C CA . PHE A 1 106 ? 7.187 5.183 5.859 1.00 94.50 106 PHE A CA 1
ATOM 839 C C . PHE A 1 106 ? 6.236 6.094 6.647 1.00 94.50 106 PHE A C 1
ATOM 841 O O . PHE A 1 106 ? 6.074 5.907 7.850 1.00 94.50 106 PHE A O 1
ATOM 848 N N . THR A 1 107 ? 5.543 7.025 5.984 1.00 91.94 107 THR A N 1
ATOM 849 C CA . THR A 1 107 ? 4.555 7.912 6.619 1.00 91.94 107 THR A CA 1
ATOM 850 C C . THR A 1 107 ? 3.397 7.140 7.244 1.00 91.94 107 THR A C 1
ATOM 852 O O . THR A 1 107 ? 2.984 7.480 8.355 1.00 91.94 107 THR A O 1
ATOM 855 N N . ILE A 1 108 ? 2.892 6.098 6.575 1.00 90.62 108 ILE A N 1
ATOM 856 C CA . ILE A 1 108 ? 1.845 5.215 7.108 1.00 90.62 108 ILE A CA 1
ATOM 857 C C . ILE A 1 108 ? 2.334 4.548 8.394 1.00 90.62 108 ILE A C 1
ATOM 859 O O . ILE A 1 108 ? 1.723 4.706 9.450 1.00 90.62 108 ILE A O 1
ATOM 863 N N . THR A 1 109 ? 3.488 3.884 8.321 1.00 90.12 109 THR A N 1
ATOM 864 C CA . THR A 1 109 ? 4.081 3.152 9.448 1.00 90.12 109 THR A CA 1
ATOM 865 C C . THR A 1 109 ? 4.355 4.078 10.633 1.00 90.12 109 THR A C 1
ATOM 867 O O . THR A 1 109 ? 3.997 3.775 11.773 1.00 90.12 109 THR A O 1
ATOM 870 N N . TRP A 1 110 ? 4.948 5.242 10.361 1.00 90.81 110 TRP A N 1
ATOM 871 C CA . TRP A 1 110 ? 5.246 6.256 11.366 1.00 90.81 110 TRP A CA 1
ATOM 872 C C . TRP A 1 110 ? 3.981 6.782 12.045 1.00 90.81 110 TRP A C 1
ATOM 874 O O . TRP A 1 110 ? 3.923 6.879 13.273 1.00 90.81 110 TRP A O 1
ATOM 884 N N . SER A 1 111 ? 2.952 7.096 11.260 1.00 88.44 111 SER A N 1
ATOM 885 C CA . SER A 1 111 ? 1.684 7.608 11.775 1.00 88.44 111 SER A CA 1
ATOM 886 C C . SER A 1 111 ? 0.970 6.585 12.662 1.00 88.44 111 SER A C 1
ATOM 888 O O . SER A 1 111 ? 0.537 6.944 13.756 1.00 88.44 111 SER A O 1
ATOM 890 N N . THR A 1 112 ? 0.927 5.309 12.263 1.00 86.31 112 THR A N 1
ATOM 891 C CA . THR A 1 112 ? 0.356 4.225 13.082 1.00 86.31 112 THR A CA 1
ATOM 892 C C . THR A 1 112 ? 1.136 4.030 14.385 1.00 86.31 112 THR A C 1
ATOM 894 O O . THR A 1 112 ? 0.556 3.899 15.465 1.00 86.31 112 THR A O 1
ATOM 897 N N . TRP A 1 113 ? 2.471 4.072 14.328 1.00 85.12 113 TRP A N 1
ATOM 898 C CA . TRP A 1 113 ? 3.309 3.975 15.525 1.00 85.12 113 TRP A CA 1
ATOM 899 C C . TRP A 1 113 ? 3.080 5.143 16.500 1.00 85.12 113 TRP A C 1
ATOM 901 O O . TRP A 1 113 ? 2.965 4.927 17.710 1.00 85.12 113 TRP A O 1
ATOM 911 N N . ARG A 1 114 ? 2.952 6.376 15.988 1.00 83.06 114 ARG A N 1
ATOM 912 C CA . ARG A 1 114 ? 2.615 7.562 16.797 1.00 83.06 114 ARG A CA 1
ATOM 913 C C . ARG A 1 114 ? 1.222 7.458 17.417 1.00 83.06 114 ARG A C 1
ATOM 915 O O . ARG A 1 114 ? 1.073 7.803 18.589 1.00 83.06 114 ARG A O 1
ATOM 922 N N . GLY A 1 115 ? 0.235 6.967 16.665 1.00 78.44 115 GLY A N 1
ATOM 923 C CA . GLY A 1 115 ? -1.134 6.760 17.144 1.00 78.44 115 GLY A CA 1
ATOM 924 C C . GLY A 1 115 ? -1.192 5.828 18.355 1.00 78.44 115 GLY A C 1
ATOM 925 O O . GLY A 1 115 ? -1.778 6.180 19.380 1.00 78.44 115 GLY A O 1
ATOM 926 N N . ARG A 1 116 ? -0.476 4.698 18.294 1.00 73.81 116 ARG A N 1
ATOM 927 C CA . ARG A 1 116 ? -0.396 3.729 19.400 1.00 73.81 116 ARG A CA 1
ATOM 928 C C . ARG A 1 116 ? 0.213 4.304 20.677 1.00 73.81 116 ARG A C 1
ATOM 930 O O . ARG A 1 116 ? -0.305 4.056 21.761 1.00 73.81 116 ARG A O 1
ATOM 937 N N . ARG A 1 117 ? 1.282 5.104 20.580 1.00 66.50 117 ARG A N 1
ATOM 938 C CA . ARG A 1 117 ? 1.898 5.727 21.770 1.00 66.50 117 ARG A CA 1
ATOM 939 C C . ARG A 1 117 ? 0.979 6.741 22.453 1.00 66.50 117 ARG A C 1
ATOM 941 O O . ARG A 1 117 ? 0.998 6.829 23.674 1.00 66.50 117 ARG A O 1
ATOM 948 N N . GLY A 1 118 ? 0.153 7.462 21.693 1.00 60.47 118 GLY A N 1
ATOM 949 C CA . GLY A 1 118 ? -0.826 8.392 22.263 1.00 60.47 118 GLY A CA 1
ATOM 950 C C . GLY A 1 118 ? -1.913 7.700 23.094 1.00 60.47 118 GLY A C 1
ATOM 951 O O . GLY A 1 118 ? -2.372 8.258 24.086 1.00 60.47 118 GLY A O 1
ATOM 952 N N . GLN A 1 119 ? -2.298 6.474 22.728 1.00 60.09 119 GLN A N 1
ATOM 953 C CA . GLN A 1 119 ? -3.297 5.695 23.469 1.00 60.09 119 GLN A CA 1
ATOM 954 C C . GLN A 1 119 ? -2.752 5.135 24.792 1.00 60.09 119 GLN A C 1
ATOM 956 O O . GLN A 1 119 ? -3.485 5.089 25.779 1.00 60.09 119 GLN A O 1
ATOM 961 N N . VAL A 1 120 ? -1.471 4.750 24.831 1.00 58.72 120 VAL A N 1
ATOM 962 C CA . VAL A 1 120 ? -0.821 4.209 26.041 1.00 58.72 120 VAL A CA 1
ATOM 963 C C . VAL A 1 120 ? -0.794 5.251 27.163 1.00 58.72 120 VAL A C 1
ATOM 965 O O . VAL A 1 120 ? -1.242 4.961 28.268 1.00 58.72 120 VAL A O 1
ATOM 968 N N . THR A 1 121 ? -0.401 6.494 26.862 1.00 58.66 121 THR A N 1
ATOM 969 C CA . THR A 1 121 ? -0.339 7.574 27.865 1.00 58.66 121 THR A CA 1
ATOM 970 C C . THR A 1 121 ? -1.708 7.917 28.465 1.00 58.66 121 THR A C 1
ATOM 972 O O . THR A 1 121 ? -1.803 8.217 29.649 1.00 58.66 121 THR A O 1
ATOM 975 N N . ILE A 1 122 ? -2.792 7.860 27.682 1.00 58.91 122 ILE A N 1
ATOM 976 C CA . ILE A 1 122 ? -4.143 8.161 28.192 1.00 58.91 122 ILE A CA 1
ATOM 977 C C . ILE A 1 122 ? -4.637 7.055 29.135 1.00 58.91 122 ILE A C 1
ATOM 979 O O . ILE A 1 122 ? -5.306 7.346 30.127 1.00 58.91 122 ILE A O 1
ATOM 983 N N . ARG A 1 123 ? -4.299 5.791 28.850 1.00 58.22 123 ARG A N 1
ATOM 984 C CA . ARG A 1 123 ? -4.721 4.649 29.670 1.00 58.22 123 ARG A CA 1
ATOM 985 C C . ARG A 1 123 ? -4.068 4.651 31.054 1.00 58.22 123 ARG A C 1
ATOM 987 O O . ARG A 1 123 ? -4.757 4.371 32.028 1.00 58.22 123 ARG A O 1
ATOM 994 N N . GLU A 1 124 ? -2.784 4.989 31.140 1.00 59.72 124 GLU A N 1
ATOM 995 C CA . GLU A 1 124 ? -2.041 5.037 32.410 1.00 59.72 124 GLU A CA 1
ATOM 996 C C . GLU A 1 124 ? -2.591 6.130 33.343 1.00 59.72 124 GLU A C 1
ATOM 998 O O . GLU A 1 124 ? -2.937 5.852 34.488 1.00 59.72 124 GLU A O 1
ATOM 1003 N N . VAL A 1 125 ? -2.830 7.341 32.824 1.00 60.94 125 VAL A N 1
ATOM 1004 C CA . VAL A 1 125 ? -3.363 8.466 33.622 1.00 60.94 125 VAL A CA 1
ATOM 1005 C C . VAL A 1 125 ? -4.782 8.205 34.144 1.00 60.94 125 VAL A C 1
ATOM 1007 O O . VAL A 1 125 ? -5.153 8.696 35.211 1.00 60.94 125 VAL A O 1
ATOM 1010 N N . ALA A 1 126 ? -5.603 7.462 33.399 1.00 58.03 126 ALA A N 1
ATOM 1011 C CA . ALA A 1 126 ? -6.959 7.118 33.825 1.00 58.03 126 ALA A CA 1
ATOM 1012 C C . ALA A 1 126 ? -6.986 6.014 34.896 1.00 58.03 126 ALA A C 1
ATOM 1014 O O . ALA A 1 126 ? -7.882 6.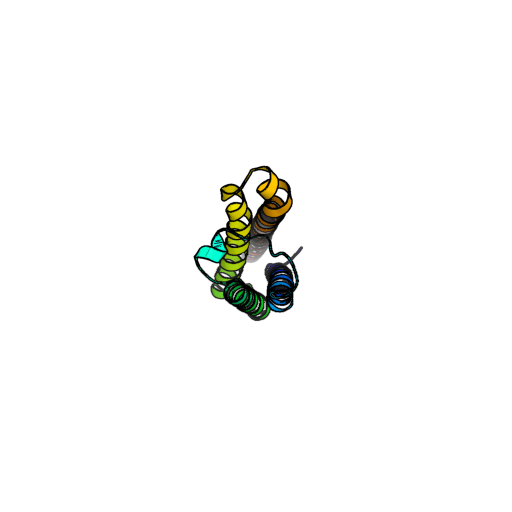016 35.738 1.00 58.03 126 ALA A O 1
ATOM 1015 N N . HIS A 1 127 ? -6.019 5.092 34.870 1.00 57.06 127 HIS A N 1
ATOM 1016 C CA . HIS A 1 127 ? -5.928 3.999 35.835 1.00 57.06 127 HIS A CA 1
ATOM 1017 C C . HIS A 1 127 ? -5.438 4.496 37.205 1.00 57.06 127 HIS A C 1
ATOM 1019 O O . HIS A 1 127 ? -6.109 4.253 38.207 1.00 57.06 127 HIS A O 1
ATOM 1025 N N . ASP A 1 128 ? -4.383 5.317 37.238 1.00 58.66 128 ASP A N 1
ATOM 1026 C CA . ASP A 1 128 ? -3.830 5.873 38.487 1.00 58.66 128 ASP A CA 1
ATOM 1027 C C . ASP A 1 128 ? -4.819 6.779 39.240 1.00 58.66 128 ASP A C 1
ATOM 1029 O O . ASP A 1 128 ? -4.827 6.864 40.472 1.00 58.66 128 ASP A O 1
ATOM 1033 N N . ARG A 1 129 ? -5.699 7.468 38.506 1.00 56.59 129 ARG A N 1
ATOM 1034 C CA . ARG A 1 129 ? -6.678 8.391 39.097 1.00 56.59 129 ARG A CA 1
ATOM 1035 C C . ARG A 1 129 ? -7.859 7.672 39.762 1.00 56.59 129 ARG A C 1
ATOM 1037 O O . ARG A 1 129 ? -8.595 8.299 40.520 1.00 56.59 129 ARG A O 1
ATOM 1044 N N . HIS A 1 130 ? -8.066 6.391 39.460 1.00 56.22 130 HIS A N 1
ATOM 1045 C CA . HIS A 1 130 ? -9.145 5.597 40.046 1.00 56.22 130 HIS A CA 1
ATOM 1046 C C . HIS A 1 130 ? -8.704 4.857 41.315 1.00 56.22 130 HIS A C 1
ATOM 1048 O O . HIS A 1 130 ? -9.499 4.767 42.248 1.00 56.22 130 HIS A O 1
ATOM 1054 N N . ASP A 1 131 ? -7.447 4.409 41.388 1.00 58.12 131 ASP A N 1
ATOM 1055 C CA . ASP A 1 131 ? -6.906 3.751 42.588 1.00 58.12 131 ASP A CA 1
ATOM 1056 C C . ASP A 1 131 ? -6.640 4.726 43.740 1.00 58.12 131 ASP A C 1
ATOM 1058 O O . ASP A 1 131 ? -6.806 4.381 44.906 1.00 58.12 131 ASP A O 1
ATOM 1062 N N . THR A 1 132 ? -6.319 5.983 43.438 1.00 57.84 132 THR A N 1
ATOM 1063 C CA . THR A 1 132 ? -6.071 7.008 44.468 1.00 57.84 132 THR A CA 1
ATOM 1064 C C . THR A 1 132 ? -7.335 7.531 45.153 1.00 57.84 132 THR A C 1
ATOM 1066 O O . THR A 1 132 ? -7.231 8.199 46.173 1.00 57.84 132 THR A O 1
ATOM 1069 N N . ARG A 1 133 ? -8.535 7.233 44.635 1.00 56.69 133 ARG A N 1
ATOM 1070 C CA . ARG A 1 133 ? -9.803 7.731 45.200 1.00 56.69 133 ARG A CA 1
ATOM 1071 C C . ARG A 1 133 ? -10.461 6.773 46.203 1.00 56.69 133 ARG A C 1
ATOM 1073 O O . ARG A 1 133 ? -11.339 7.201 46.939 1.00 56.69 133 ARG A O 1
ATOM 1080 N N . ASN A 1 134 ? -10.045 5.508 46.248 1.00 58.84 134 ASN A N 1
ATOM 1081 C CA . ASN A 1 134 ? -10.648 4.480 47.108 1.00 58.84 134 ASN A CA 1
ATOM 1082 C C . ASN A 1 134 ? -9.866 4.215 48.412 1.00 58.84 134 ASN A C 1
ATOM 1084 O O . ASN A 1 134 ? -10.207 3.283 49.134 1.00 58.84 134 ASN A O 1
ATOM 1088 N N . GLY A 1 135 ? -8.811 4.984 48.700 1.00 56.78 135 GLY A N 1
ATOM 1089 C CA . GLY A 1 135 ? -7.950 4.789 49.876 1.00 56.78 135 GLY A CA 1
ATOM 1090 C C . GLY A 1 135 ? -8.228 5.708 51.071 1.00 56.78 135 GLY A C 1
ATOM 1091 O O . GLY A 1 135 ? -7.561 5.551 52.088 1.00 56.78 135 GLY A O 1
ATOM 1092 N N . ASP A 1 136 ? -9.181 6.638 50.953 1.00 55.78 136 ASP A N 1
ATOM 1093 C CA . ASP A 1 136 ? -9.377 7.746 51.905 1.00 55.78 136 ASP A CA 1
ATOM 1094 C C . ASP A 1 136 ? -10.713 7.684 52.690 1.00 55.78 136 ASP A C 1
ATOM 1096 O O . ASP A 1 136 ? -11.190 8.718 53.160 1.00 55.78 136 ASP A O 1
ATOM 1100 N N . GLU A 1 137 ? -11.325 6.502 52.858 1.00 49.03 137 GLU A N 1
ATOM 1101 C CA . GLU A 1 137 ? -12.511 6.307 53.728 1.00 49.03 137 GLU A CA 1
ATOM 1102 C C . GLU A 1 137 ? -12.230 5.416 54.946 1.00 49.03 137 GLU A C 1
ATOM 1104 O O . GLU A 1 137 ? -11.674 4.306 54.768 1.00 49.03 137 GLU A O 1
#